Protein AF-R5ZB85-F1 (afdb_monomer_lite)

Foldseek 3Di:
DPPPDPKDKDFQVDWDPFDKWWKAFPDDAQQNRDIWIWGAGDRMDIPDQAAGMKIADPVPRDIDGGWDDDQADTDHRTGTPCVRGVSNVVSNVVNVVVVVVVVVVVVD

Radius of gyration: 15.52 Å; chains: 1; bounding box: 36×31×45 Å

pLDDT: mean 94.87, std 6.76, range [56.69, 98.69]

Secondary structure (DSSP, 8-state):
--SSSSS-EEE-SS--S-EEEEEEESS-SSSTT--EEEEE--SEEES---SSEEEE-TTT--EEEE-EEETTEEESS-EE-GGG-THHHHHHHHHHHHHHHHHHHH--

Structure (mmCIF, N/CA/C/O backbone):
data_AF-R5ZB85-F1
#
_entry.id   AF-R5ZB85-F1
#
loop_
_atom_site.group_PDB
_atom_site.id
_atom_site.type_symbol
_atom_site.label_atom_id
_atom_site.label_alt_id
_atom_site.label_comp_id
_atom_site.label_asym_id
_atom_site.label_entity_id
_atom_site.label_seq_id
_atom_site.pdbx_PDB_ins_code
_atom_site.Cartn_x
_atom_site.Cartn_y
_atom_site.Cartn_z
_atom_site.occupancy
_atom_site.B_iso_or_equiv
_atom_site.auth_seq_id
_atom_site.auth_comp_id
_atom_site.auth_asym_id
_atom_site.auth_atom_id
_atom_site.pdbx_PDB_model_num
ATOM 1 N N . MET A 1 1 ? -5.956 -17.137 -4.737 1.00 62.44 1 MET A N 1
ATOM 2 C CA . MET A 1 1 ? -4.560 -16.645 -4.654 1.00 62.44 1 MET A CA 1
ATOM 3 C C . MET A 1 1 ? -3.671 -17.590 -5.447 1.00 62.44 1 MET A C 1
ATOM 5 O O . MET A 1 1 ? -3.936 -18.781 -5.421 1.00 62.44 1 MET A O 1
ATOM 9 N N . VAL A 1 2 ? -2.656 -17.078 -6.148 1.00 87.50 2 VAL A N 1
ATOM 10 C CA . VAL A 1 2 ? -1.783 -17.863 -7.055 1.00 87.50 2 VAL A CA 1
ATOM 11 C C . VAL A 1 2 ? -0.654 -18.630 -6.342 1.00 87.50 2 VAL A C 1
ATOM 13 O O . VAL A 1 2 ? 0.200 -19.205 -7.002 1.00 87.50 2 VAL A O 1
ATOM 16 N N . GLY A 1 3 ? -0.621 -18.619 -5.004 1.00 91.06 3 GLY A N 1
ATOM 17 C CA . GLY A 1 3 ? 0.408 -19.297 -4.202 1.00 91.06 3 GLY A CA 1
ATOM 18 C C . GLY A 1 3 ? 1.726 -18.529 -4.028 1.00 91.06 3 GLY A C 1
ATOM 19 O O . GLY A 1 3 ? 2.674 -19.090 -3.498 1.00 91.06 3 GLY A O 1
ATOM 20 N N . ALA A 1 4 ? 1.796 -17.257 -4.442 1.00 92.25 4 ALA A N 1
ATOM 21 C CA . ALA A 1 4 ? 3.016 -16.443 -4.343 1.00 92.25 4 ALA A CA 1
ATOM 22 C C . ALA A 1 4 ? 3.373 -16.006 -2.907 1.00 92.25 4 ALA A C 1
ATOM 24 O O . ALA A 1 4 ? 4.538 -15.756 -2.616 1.00 92.25 4 ALA A O 1
ATOM 25 N N . ILE A 1 5 ? 2.383 -15.914 -2.013 1.00 93.81 5 ILE A N 1
ATOM 26 C CA . ILE A 1 5 ? 2.562 -15.575 -0.595 1.00 93.81 5 ILE A CA 1
ATOM 27 C C . ILE A 1 5 ? 2.089 -16.769 0.228 1.00 93.81 5 ILE A C 1
ATOM 29 O O . ILE A 1 5 ? 0.972 -17.252 0.029 1.00 93.81 5 ILE A O 1
ATOM 33 N N . HIS A 1 6 ? 2.921 -17.227 1.164 1.00 93.50 6 HIS A N 1
ATOM 34 C CA . HIS A 1 6 ? 2.523 -18.248 2.126 1.00 93.50 6 HIS A CA 1
ATOM 35 C C . HIS A 1 6 ? 1.589 -17.637 3.182 1.00 93.50 6 HIS A C 1
ATOM 37 O O . HIS A 1 6 ? 1.996 -16.751 3.938 1.00 93.50 6 HIS A O 1
ATOM 43 N N . GLY A 1 7 ? 0.335 -18.089 3.206 1.00 91.25 7 GLY A N 1
ATOM 44 C CA . GLY A 1 7 ? -0.700 -17.635 4.136 1.00 91.25 7 GLY A CA 1
ATOM 45 C C . GLY A 1 7 ? -2.108 -17.947 3.626 1.00 91.25 7 GLY A C 1
ATOM 46 O O . GLY A 1 7 ? -2.315 -18.141 2.424 1.00 91.25 7 GLY A O 1
ATOM 47 N N . GLY A 1 8 ? -3.076 -18.014 4.540 1.00 93.75 8 GLY A N 1
ATOM 48 C CA . GLY A 1 8 ? -4.492 -18.137 4.214 1.00 93.75 8 GLY A CA 1
ATOM 49 C C . GLY A 1 8 ? -5.172 -16.772 4.139 1.00 93.75 8 GLY A C 1
ATOM 50 O O . GLY A 1 8 ? -4.819 -15.861 4.883 1.00 93.75 8 GLY A O 1
ATOM 51 N N . CYS A 1 9 ? -6.178 -16.645 3.270 1.00 94.62 9 CYS A N 1
ATOM 52 C CA . CYS A 1 9 ? -7.141 -15.544 3.327 1.00 94.62 9 CYS A CA 1
ATOM 53 C C . CYS A 1 9 ? -8.505 -16.097 3.731 1.00 94.62 9 CYS A C 1
ATOM 55 O O . CYS A 1 9 ? -8.948 -17.108 3.182 1.00 94.62 9 CYS A O 1
ATOM 57 N N . HIS A 1 10 ? -9.193 -15.422 4.644 1.00 96.00 10 HIS A N 1
ATOM 58 C CA . HIS A 1 10 ? -10.475 -15.878 5.167 1.00 96.00 10 HIS A CA 1
ATOM 59 C C . HIS A 1 10 ? -11.456 -14.717 5.332 1.00 96.00 10 HIS A C 1
ATOM 61 O O . HIS A 1 10 ? -11.070 -13.581 5.606 1.00 96.00 10 HIS A O 1
ATOM 67 N N . ASN A 1 11 ? -12.746 -15.002 5.157 1.00 97.00 11 ASN A N 1
ATOM 68 C CA . ASN A 1 11 ? -13.808 -14.036 5.412 1.00 97.00 11 ASN A CA 1
ATOM 69 C C . ASN A 1 11 ? -14.029 -13.906 6.924 1.00 97.00 11 ASN A C 1
ATOM 71 O O . ASN A 1 11 ? -14.286 -14.900 7.598 1.00 97.00 11 ASN A O 1
ATOM 75 N N . THR A 1 12 ? -13.970 -12.687 7.453 1.00 97.19 12 THR A N 1
ATOM 76 C CA . THR A 1 12 ? -14.165 -12.413 8.885 1.00 97.19 12 THR A CA 1
ATOM 77 C C . THR A 1 12 ? -15.622 -12.116 9.258 1.00 97.19 12 THR A C 1
ATOM 79 O O . THR A 1 12 ? -15.940 -11.962 10.437 1.00 97.19 12 THR A O 1
ATOM 82 N N . GLY A 1 13 ? -16.516 -11.994 8.268 1.00 97.56 13 GLY A N 1
ATOM 83 C CA . GLY A 1 13 ? -17.933 -11.668 8.461 1.00 97.56 13 GLY A CA 1
ATOM 84 C C . GLY A 1 13 ? -18.214 -10.208 8.840 1.00 97.56 13 GLY A C 1
ATOM 85 O O . GLY A 1 13 ? -19.371 -9.845 9.039 1.00 97.56 13 GLY A O 1
ATOM 86 N N . LYS A 1 14 ? -17.186 -9.358 8.935 1.00 96.38 14 LYS A N 1
ATOM 87 C CA . LYS A 1 14 ? -17.298 -7.937 9.292 1.00 96.38 14 LYS A CA 1
ATOM 88 C C . LYS A 1 14 ? -16.202 -7.116 8.622 1.00 96.38 14 LYS A C 1
ATOM 90 O O . LYS A 1 14 ? -15.210 -7.661 8.157 1.00 96.38 14 LYS A O 1
ATOM 95 N N . LEU A 1 15 ? -16.351 -5.794 8.624 1.00 95.88 15 LEU A N 1
ATOM 96 C CA . LEU A 1 15 ? -15.285 -4.894 8.191 1.00 95.88 15 LEU A CA 1
ATOM 97 C C . LEU A 1 15 ? -14.059 -5.024 9.110 1.00 95.88 15 LEU A C 1
ATOM 99 O O . LEU A 1 15 ? -14.152 -4.813 10.323 1.00 95.88 15 LEU A O 1
ATOM 103 N N . VAL A 1 16 ? -12.906 -5.333 8.520 1.00 92.62 16 VAL A N 1
ATOM 104 C CA . VAL A 1 16 ? -11.585 -5.216 9.161 1.00 92.62 16 VAL A CA 1
ATOM 105 C C . VAL A 1 16 ? -10.945 -3.880 8.786 1.00 92.62 16 VAL A C 1
ATOM 107 O O . VAL A 1 16 ? -11.488 -3.190 7.932 1.00 92.62 16 VAL A O 1
ATOM 110 N N . ARG A 1 17 ? -9.840 -3.495 9.456 1.00 93.56 17 ARG A N 1
ATOM 111 C CA . ARG A 1 17 ? -8.954 -2.333 9.163 1.00 93.56 17 ARG A CA 1
ATOM 112 C C . ARG A 1 17 ? -9.615 -1.135 8.449 1.00 93.56 17 ARG A C 1
ATOM 114 O O . ARG A 1 17 ? -9.044 -0.501 7.578 1.00 93.56 17 ARG A O 1
ATOM 121 N N . PHE A 1 18 ? -10.827 -0.789 8.876 1.00 94.81 18 PHE A N 1
ATOM 122 C CA . PHE A 1 18 ? -11.737 -0.001 8.054 1.00 94.81 18 PHE A CA 1
ATOM 123 C C . PHE A 1 18 ? -11.417 1.489 8.095 1.00 94.81 18 PHE A C 1
ATOM 125 O O . PHE A 1 18 ? -11.306 2.083 9.181 1.00 94.81 18 PHE A O 1
ATOM 132 N N . GLY A 1 19 ? -11.379 2.117 6.923 1.00 96.69 19 GLY A N 1
ATOM 133 C CA . GLY A 1 19 ? -11.276 3.567 6.797 1.00 96.69 19 GLY A CA 1
ATOM 134 C C . GLY A 1 19 ? -10.177 4.023 5.848 1.00 96.69 19 GLY A C 1
ATOM 135 O O . GLY A 1 19 ? -9.510 3.229 5.193 1.00 96.69 19 GLY A O 1
ATOM 136 N N . TYR A 1 20 ? -9.992 5.340 5.825 1.00 98.19 20 TYR A N 1
ATOM 137 C CA . TYR A 1 20 ? -8.849 5.990 5.195 1.00 98.19 20 TYR A CA 1
ATOM 138 C C . TYR A 1 20 ? -7.607 5.879 6.081 1.00 98.19 20 TYR A C 1
ATOM 140 O O . TYR A 1 20 ? -7.706 5.990 7.308 1.00 98.19 20 TYR A O 1
ATOM 148 N N . VAL A 1 21 ? -6.446 5.708 5.454 1.00 98.50 21 VAL A N 1
ATOM 149 C CA . VAL A 1 21 ? -5.140 5.590 6.112 1.00 98.50 21 VAL A CA 1
ATOM 150 C C . VAL A 1 21 ? -4.059 6.347 5.344 1.00 98.50 21 VAL A C 1
ATOM 152 O O . VAL A 1 21 ? -4.158 6.561 4.135 1.00 98.50 21 VAL A O 1
ATOM 155 N N . ASN A 1 22 ? -3.014 6.739 6.064 1.00 98.56 22 ASN A N 1
ATOM 156 C CA . ASN A 1 22 ? -1.730 7.136 5.500 1.00 98.56 22 ASN A CA 1
ATOM 157 C C . ASN A 1 22 ? -0.801 5.922 5.539 1.00 98.56 22 ASN A C 1
ATOM 159 O O . ASN A 1 22 ? -0.710 5.281 6.582 1.00 98.56 22 ASN A O 1
ATOM 163 N N . VAL A 1 23 ? -0.129 5.618 4.434 1.00 98.56 23 VAL A N 1
ATOM 164 C CA . VAL A 1 23 ? 0.799 4.487 4.329 1.00 98.56 23 VAL A CA 1
ATOM 165 C C . VAL A 1 23 ? 2.209 5.006 4.081 1.00 98.56 23 VAL A C 1
ATOM 167 O O . VAL A 1 23 ? 2.403 5.892 3.245 1.00 98.56 23 VAL A O 1
ATOM 170 N N . THR A 1 24 ? 3.177 4.447 4.799 1.00 98.38 24 THR A N 1
ATOM 171 C CA . THR A 1 24 ? 4.614 4.691 4.621 1.00 98.38 24 THR A CA 1
ATOM 172 C C . THR A 1 24 ? 5.360 3.374 4.508 1.00 98.38 24 THR A C 1
ATOM 174 O O . THR A 1 24 ? 5.037 2.424 5.223 1.00 98.38 24 THR A O 1
ATOM 177 N N . GLU A 1 25 ? 6.382 3.335 3.662 1.00 97.81 25 GLU A N 1
ATOM 178 C CA . GLU A 1 25 ? 7.312 2.209 3.575 1.00 97.81 25 GLU A CA 1
ATOM 179 C C . GLU A 1 25 ? 8.289 2.200 4.760 1.00 97.81 25 GLU A C 1
ATOM 181 O O . GLU A 1 25 ? 8.648 3.257 5.285 1.00 97.81 25 GLU A O 1
ATOM 186 N N . GLN A 1 26 ? 8.732 1.010 5.170 1.00 95.94 26 GLN A N 1
ATOM 187 C CA . GLN A 1 26 ? 9.860 0.852 6.095 1.00 95.94 26 GLN A CA 1
ATOM 188 C C . GLN A 1 26 ? 11.200 0.958 5.358 1.00 95.94 26 GLN A C 1
ATOM 190 O O . GLN A 1 26 ? 12.120 1.602 5.861 1.00 95.94 26 GLN A O 1
ATOM 195 N N . GLU A 1 27 ? 11.284 0.386 4.155 1.00 95.25 27 GLU A N 1
ATOM 196 C CA . GLU A 1 27 ? 12.390 0.564 3.214 1.00 95.25 27 GLU A CA 1
ATOM 197 C C . GLU A 1 27 ? 11.855 1.223 1.942 1.00 95.25 27 GLU A C 1
ATOM 199 O O . GLU A 1 27 ? 10.852 0.803 1.384 1.00 95.25 27 GLU A O 1
ATOM 204 N N . SER A 1 28 ? 12.473 2.319 1.509 1.00 94.12 28 SER A N 1
ATOM 205 C CA . SER A 1 28 ? 11.912 3.125 0.424 1.00 94.12 28 SER A CA 1
ATOM 206 C C . SER A 1 28 ? 12.200 2.507 -0.940 1.00 94.12 28 SER A C 1
ATOM 208 O O . SER A 1 28 ? 13.336 2.594 -1.408 1.00 94.12 28 SER A O 1
ATOM 210 N N . HIS A 1 29 ? 11.158 2.062 -1.640 1.00 95.81 29 HIS A N 1
ATOM 211 C CA . HIS A 1 29 ? 11.244 1.652 -3.041 1.00 95.81 29 HIS A CA 1
ATOM 212 C C . HIS A 1 29 ? 10.285 2.473 -3.918 1.00 95.81 29 HIS A C 1
ATOM 214 O O . HIS A 1 29 ? 10.736 3.217 -4.787 1.00 95.81 29 HIS A O 1
ATOM 220 N N . PHE A 1 30 ? 8.977 2.419 -3.658 1.00 97.94 30 PHE A N 1
ATOM 221 C CA . PHE A 1 30 ? 7.938 3.066 -4.466 1.00 97.94 30 PHE A CA 1
ATOM 222 C C . PHE A 1 30 ? 7.657 4.510 -4.064 1.00 97.94 30 PHE A C 1
ATOM 224 O O . PHE A 1 30 ? 7.354 5.348 -4.914 1.00 97.94 30 PHE A O 1
ATOM 231 N N . LEU A 1 31 ? 7.665 4.815 -2.766 1.00 97.31 31 LEU A N 1
ATOM 232 C CA . LEU A 1 31 ? 7.088 6.064 -2.271 1.00 97.31 31 LEU A CA 1
ATOM 233 C C . LEU A 1 31 ? 8.094 7.207 -2.177 1.00 97.31 31 LEU A C 1
ATOM 235 O O . LEU A 1 31 ? 7.690 8.330 -1.865 1.00 97.31 31 LEU A O 1
ATOM 239 N N . SER A 1 32 ? 9.377 6.951 -2.453 1.00 93.50 32 SER A N 1
ATOM 240 C CA . SER A 1 32 ? 10.459 7.939 -2.332 1.00 93.50 32 SER A CA 1
ATOM 241 C C . SER A 1 32 ? 10.477 8.608 -0.948 1.00 93.50 32 SER A C 1
ATOM 243 O O . SER A 1 32 ? 10.513 9.835 -0.847 1.00 93.50 32 SER A O 1
ATOM 245 N N . GLN A 1 33 ? 10.383 7.801 0.116 1.00 88.25 33 GLN A N 1
ATOM 246 C CA . GLN A 1 33 ? 10.313 8.238 1.523 1.00 88.25 33 GLN A CA 1
ATOM 247 C C . GLN A 1 33 ? 9.130 9.171 1.863 1.00 88.25 33 GLN A C 1
ATOM 249 O O . GLN A 1 33 ? 9.180 9.923 2.838 1.00 88.25 33 GLN A O 1
ATOM 254 N N . LYS A 1 34 ? 8.048 9.147 1.075 1.00 93.12 34 LYS A N 1
ATOM 255 C CA . LYS A 1 34 ? 6.832 9.942 1.319 1.00 93.12 34 LYS A CA 1
ATOM 256 C C . LYS A 1 34 ? 5.647 9.063 1.708 1.00 93.12 34 LYS A C 1
ATOM 258 O O . LYS A 1 34 ? 5.640 7.854 1.522 1.00 93.12 34 LYS A O 1
ATOM 263 N N . VAL A 1 35 ? 4.609 9.706 2.231 1.00 98.00 35 VAL A N 1
ATOM 264 C CA . VAL A 1 35 ? 3.317 9.077 2.529 1.00 98.00 35 VAL A CA 1
ATOM 265 C C . VAL A 1 35 ? 2.502 8.920 1.244 1.00 98.00 35 VAL A C 1
ATOM 267 O O . VAL A 1 35 ? 2.478 9.831 0.418 1.00 98.00 35 VAL A O 1
ATOM 270 N N . ILE A 1 36 ? 1.752 7.824 1.115 1.00 98.62 36 ILE A N 1
ATOM 271 C CA . ILE A 1 36 ? 0.638 7.703 0.163 1.00 98.62 36 ILE A CA 1
ATOM 272 C C . ILE A 1 36 ? -0.688 7.536 0.914 1.00 98.62 36 ILE A C 1
ATOM 274 O O . ILE A 1 36 ? -0.768 6.834 1.923 1.00 98.62 36 ILE A O 1
ATOM 278 N N . ARG A 1 37 ? -1.748 8.207 0.450 1.00 98.69 37 ARG A N 1
ATOM 279 C CA . ARG A 1 37 ? -3.099 8.051 1.010 1.00 98.69 37 ARG A CA 1
ATOM 280 C C . ARG A 1 37 ? -3.735 6.784 0.457 1.00 98.69 37 ARG A C 1
ATOM 282 O O . ARG A 1 37 ? -3.645 6.522 -0.742 1.00 98.69 37 ARG A O 1
ATOM 289 N N . ALA A 1 38 ? -4.426 6.040 1.309 1.00 98.50 38 ALA A N 1
ATOM 290 C CA . ALA A 1 38 ? -5.113 4.814 0.927 1.00 98.50 38 ALA A CA 1
ATOM 291 C C . ALA A 1 38 ? -6.413 4.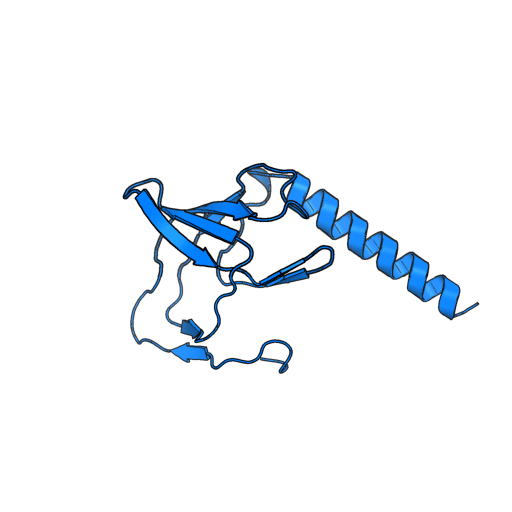609 1.719 1.00 98.50 38 ALA A C 1
ATOM 293 O O . ALA A 1 38 ? -6.753 5.400 2.605 1.00 98.50 38 ALA A O 1
ATOM 294 N N . HIS A 1 39 ? -7.146 3.546 1.396 1.00 97.88 39 HIS A N 1
ATOM 295 C CA . HIS A 1 39 ? -8.284 3.074 2.181 1.00 97.88 39 HIS A CA 1
ATOM 296 C C . HIS A 1 39 ? -8.411 1.545 2.162 1.00 97.88 39 HIS A C 1
ATOM 298 O O . HIS A 1 39 ? -8.006 0.887 1.208 1.00 97.88 39 HIS A O 1
ATOM 304 N N . GLU A 1 40 ? -8.998 0.981 3.214 1.00 96.94 40 GLU A N 1
ATOM 305 C CA . GLU A 1 40 ? -9.304 -0.449 3.338 1.00 96.94 40 GLU A CA 1
ATOM 306 C C . GLU A 1 40 ? -10.800 -0.608 3.653 1.00 96.94 40 GLU A C 1
ATOM 308 O O . GLU A 1 40 ? -11.252 -0.176 4.714 1.00 96.94 40 GLU A O 1
ATOM 313 N N . PHE A 1 41 ? -11.573 -1.214 2.737 1.00 95.69 41 PHE A N 1
ATOM 314 C CA . PHE A 1 41 ? -13.016 -1.488 2.877 1.00 95.69 41 PHE A CA 1
ATOM 315 C C . PHE A 1 41 ? -13.341 -2.951 2.521 1.00 95.69 41 PHE A C 1
ATOM 317 O O . PHE A 1 41 ? -14.009 -3.229 1.528 1.00 95.69 41 PHE A O 1
ATOM 324 N N . HIS A 1 42 ? -12.842 -3.910 3.303 1.00 94.69 42 HIS A N 1
ATOM 325 C CA . HIS A 1 42 ? -13.006 -5.339 3.008 1.00 94.69 42 HIS A CA 1
ATOM 326 C C . HIS A 1 42 ? -13.368 -6.166 4.244 1.00 94.69 42 HIS A C 1
ATOM 328 O O . HIS A 1 42 ? -13.179 -5.752 5.388 1.00 94.69 42 HIS A O 1
ATOM 334 N N . TYR A 1 43 ? -13.940 -7.344 3.977 1.00 96.75 43 TYR A N 1
ATOM 335 C CA . TYR A 1 43 ? -14.375 -8.312 4.991 1.00 96.75 43 TYR A CA 1
ATOM 336 C C . TYR A 1 43 ? -13.387 -9.472 5.140 1.00 96.75 43 TYR A C 1
ATOM 338 O O . TYR A 1 43 ? -13.467 -10.241 6.095 1.00 96.75 43 TYR A O 1
ATOM 346 N N . TYR A 1 44 ? -12.468 -9.615 4.186 1.00 95.75 44 TYR A N 1
ATOM 347 C CA . TYR A 1 44 ? -11.434 -10.637 4.213 1.00 95.75 44 TYR A CA 1
ATOM 348 C C . TYR A 1 44 ? -10.211 -10.147 4.977 1.00 95.75 44 TYR A C 1
ATOM 350 O O . TYR A 1 44 ? -9.863 -8.969 4.900 1.00 95.75 44 TYR A O 1
ATOM 358 N N . ASP A 1 45 ? -9.558 -11.064 5.676 1.00 95.75 45 ASP A N 1
ATOM 359 C CA . ASP A 1 45 ? -8.239 -10.865 6.267 1.00 95.75 45 ASP A CA 1
ATOM 360 C C . ASP A 1 45 ? -7.283 -11.957 5.763 1.00 95.75 45 ASP A C 1
ATOM 362 O O . ASP A 1 45 ? -7.705 -12.934 5.138 1.00 95.75 45 ASP A O 1
ATOM 366 N N . SER A 1 46 ? -5.989 -11.752 5.980 1.00 95.31 46 SER A N 1
ATOM 367 C CA . SER A 1 46 ? -4.915 -12.696 5.697 1.00 95.31 46 SER A CA 1
ATOM 368 C C . SER A 1 46 ? -4.150 -13.002 6.979 1.00 95.31 46 SER A C 1
ATOM 370 O O . SER A 1 46 ? -3.910 -12.107 7.788 1.00 95.31 46 SER A O 1
ATOM 372 N N . ASP A 1 47 ? -3.680 -14.237 7.124 1.00 94.69 47 ASP A N 1
ATOM 373 C CA . ASP A 1 47 ? -2.731 -14.603 8.188 1.00 94.69 47 ASP A CA 1
ATOM 374 C C . ASP A 1 47 ? -1.354 -13.956 7.955 1.00 94.69 47 ASP A C 1
ATOM 376 O O . ASP A 1 47 ? -0.508 -13.901 8.845 1.00 94.69 47 ASP A O 1
ATOM 380 N N . ASN A 1 48 ? -1.135 -13.446 6.740 1.00 96.44 48 ASN A N 1
ATOM 381 C CA . ASN A 1 48 ? 0.087 -12.796 6.308 1.00 96.44 48 ASN A CA 1
ATOM 382 C C . ASN A 1 48 ? -0.232 -11.543 5.471 1.00 96.44 48 ASN A C 1
ATOM 384 O O . ASN A 1 48 ? -0.297 -11.586 4.237 1.00 96.44 48 ASN A O 1
ATOM 388 N N . ASN A 1 49 ? -0.472 -10.417 6.148 1.00 96.31 49 ASN A N 1
ATOM 389 C CA . ASN A 1 49 ? -0.815 -9.131 5.519 1.00 96.31 49 ASN A CA 1
ATOM 390 C C . ASN A 1 49 ? 0.393 -8.348 4.987 1.00 96.31 49 ASN A C 1
ATOM 392 O O . ASN A 1 49 ? 0.196 -7.315 4.345 1.00 96.31 49 ASN A O 1
ATOM 396 N N . GLY A 1 50 ? 1.607 -8.836 5.247 1.00 97.19 50 GLY A N 1
ATOM 397 C CA . GLY A 1 50 ? 2.852 -8.165 4.908 1.00 97.19 50 GLY A CA 1
ATOM 398 C C . GLY A 1 50 ? 3.320 -7.202 5.992 1.00 97.19 50 GLY A C 1
ATOM 399 O O . GLY A 1 50 ? 2.554 -6.766 6.857 1.00 97.19 50 GLY A O 1
ATOM 400 N N . GLU A 1 51 ? 4.612 -6.908 5.946 1.00 97.94 51 GLU A N 1
ATOM 401 C CA . GLU A 1 51 ? 5.306 -6.111 6.949 1.00 97.94 51 GLU A CA 1
ATOM 402 C C . GLU A 1 51 ? 6.150 -4.988 6.354 1.00 97.94 51 GLU A C 1
ATOM 404 O O . GLU A 1 51 ? 6.862 -4.340 7.108 1.00 97.94 51 GLU A O 1
ATOM 409 N N . SER A 1 52 ? 6.085 -4.726 5.049 1.00 98.25 52 SER A N 1
ATOM 410 C CA . SER A 1 52 ? 6.951 -3.731 4.406 1.00 98.25 52 SER A CA 1
ATOM 411 C C . SER A 1 52 ? 6.477 -2.292 4.646 1.00 98.25 52 SER A C 1
ATOM 413 O O . SER A 1 52 ? 7.275 -1.361 4.618 1.00 98.25 52 SER A O 1
ATOM 415 N N . CYS A 1 53 ? 5.189 -2.084 4.943 1.00 98.38 53 CYS A N 1
ATOM 416 C CA . CYS A 1 53 ? 4.606 -0.762 5.177 1.00 98.38 53 CYS A CA 1
ATOM 417 C C . CYS A 1 53 ? 3.924 -0.643 6.549 1.00 98.38 53 CYS A C 1
ATOM 419 O O . CYS A 1 53 ? 3.394 -1.613 7.095 1.00 98.38 53 CYS A O 1
ATOM 421 N N . GLU A 1 54 ? 3.869 0.577 7.087 1.00 98.38 54 GLU A N 1
ATOM 422 C CA . GLU A 1 54 ? 3.008 0.945 8.216 1.00 98.38 54 GLU A CA 1
ATOM 423 C C . GLU A 1 54 ? 1.827 1.778 7.700 1.00 98.38 54 GLU A C 1
ATOM 425 O O . GLU A 1 54 ? 2.008 2.800 7.037 1.00 98.38 54 GLU A O 1
ATOM 430 N N . ALA A 1 55 ? 0.606 1.337 8.004 1.00 98.31 55 ALA A N 1
ATOM 431 C CA . ALA A 1 55 ? -0.608 2.107 7.781 1.00 98.31 55 ALA A CA 1
ATOM 432 C C . ALA A 1 55 ? -1.037 2.770 9.089 1.00 98.31 55 ALA A C 1
ATOM 434 O O . ALA A 1 55 ? -1.133 2.114 10.127 1.00 98.31 55 ALA A O 1
ATOM 435 N N . VAL A 1 56 ? -1.340 4.066 9.032 1.00 98.50 56 VAL A N 1
ATOM 436 C CA . VAL A 1 56 ? -1.774 4.872 10.175 1.00 98.50 56 VAL A CA 1
ATOM 437 C C . VAL A 1 56 ? -3.125 5.496 9.868 1.00 98.50 56 VAL A C 1
ATOM 439 O O . VAL A 1 56 ? -3.287 6.241 8.898 1.00 98.50 56 VAL A O 1
ATOM 442 N N . LYS A 1 57 ? -4.111 5.232 10.727 1.00 97.56 57 LYS A N 1
ATOM 443 C CA . LYS A 1 57 ? -5.426 5.861 10.643 1.00 97.56 57 LYS A CA 1
ATOM 444 C C . LYS A 1 57 ? -5.347 7.290 11.195 1.00 97.56 57 LYS A C 1
ATOM 446 O O . LYS A 1 57 ? -5.194 7.449 12.409 1.00 97.56 57 LYS A O 1
ATOM 451 N N . PRO A 1 58 ? -5.512 8.335 10.364 1.00 96.19 58 PRO A N 1
ATOM 452 C CA . PRO A 1 58 ? -5.261 9.717 10.776 1.00 96.19 58 PRO A CA 1
ATOM 453 C C . PRO A 1 58 ? -6.228 10.202 11.861 1.00 96.19 58 PRO A C 1
ATOM 455 O O . PRO A 1 58 ? -5.878 11.064 12.655 1.00 96.19 58 PRO A O 1
ATOM 458 N N . THR A 1 59 ? -7.435 9.635 11.929 1.00 95.12 59 THR A N 1
ATOM 459 C CA . THR A 1 59 ? -8.462 10.057 12.891 1.00 95.12 59 THR A CA 1
ATOM 460 C C . THR A 1 59 ? -8.261 9.487 14.293 1.00 95.12 59 THR A C 1
ATOM 462 O O . THR A 1 59 ? -8.779 10.045 15.250 1.00 95.12 59 THR A O 1
ATOM 465 N N . THR A 1 60 ? -7.578 8.346 14.427 1.00 96.06 60 THR A N 1
ATOM 466 C CA . THR A 1 60 ? -7.463 7.620 15.708 1.00 96.06 60 THR A CA 1
ATOM 467 C C . THR A 1 60 ? -6.025 7.331 16.126 1.00 96.06 60 THR A C 1
ATOM 469 O O . THR A 1 60 ? -5.813 6.805 17.210 1.00 96.06 60 THR A O 1
ATOM 472 N N . GLY A 1 61 ? -5.039 7.537 15.249 1.00 96.44 61 GLY A N 1
ATOM 473 C CA . GLY A 1 61 ? -3.636 7.167 15.481 1.00 96.44 61 GLY A CA 1
ATOM 474 C C . GLY A 1 61 ? -3.347 5.660 15.461 1.00 96.44 61 GLY A C 1
ATOM 475 O O . GLY A 1 61 ? -2.188 5.262 15.410 1.00 96.44 61 GLY A O 1
ATOM 476 N N . ARG A 1 62 ? -4.382 4.804 15.471 1.00 96.81 62 ARG A N 1
ATOM 477 C CA . ARG A 1 62 ? -4.242 3.349 15.310 1.00 96.81 62 ARG A CA 1
ATOM 478 C C . ARG A 1 62 ? -3.405 3.023 14.073 1.00 96.81 62 ARG A C 1
ATOM 480 O O . ARG A 1 62 ? -3.676 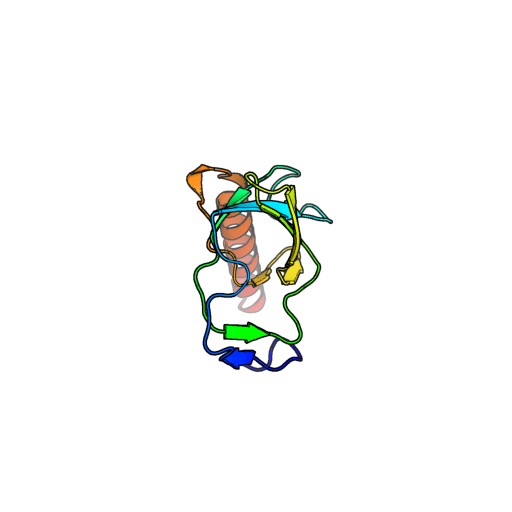3.549 12.994 1.00 96.81 62 ARG A O 1
ATOM 487 N N . LYS A 1 63 ? -2.458 2.105 14.247 1.00 97.19 63 LYS A N 1
ATOM 488 C CA . LYS A 1 63 ? -1.519 1.686 13.213 1.00 97.19 63 LYS A CA 1
ATOM 489 C C . LYS A 1 63 ? -1.368 0.175 13.133 1.00 9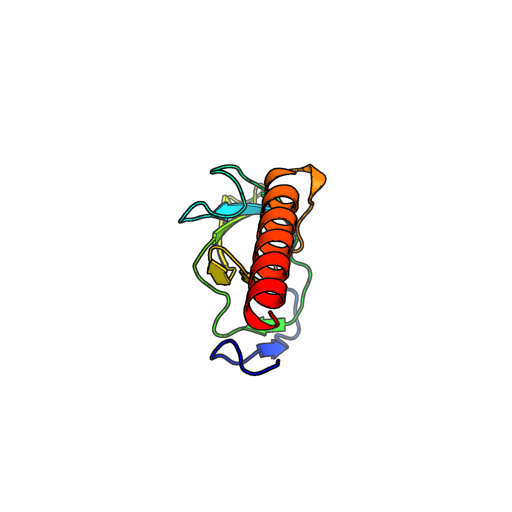7.19 63 LYS A C 1
ATOM 491 O O . LYS A 1 63 ? -1.649 -0.524 14.109 1.00 97.19 63 LYS A O 1
ATOM 496 N N . TRP A 1 64 ? -0.965 -0.314 11.970 1.00 97.19 64 TRP A N 1
ATOM 497 C CA . TRP A 1 64 ? -0.679 -1.724 11.721 1.00 97.19 64 TRP A CA 1
ATOM 498 C C . TRP A 1 64 ? 0.333 -1.869 10.588 1.00 97.19 64 TRP A C 1
ATOM 500 O O . TRP A 1 64 ? 0.437 -1.008 9.713 1.00 97.19 64 TRP A O 1
ATOM 510 N N . LYS A 1 65 ? 1.054 -2.989 10.607 1.00 97.81 65 LYS A N 1
ATOM 511 C CA . LYS A 1 65 ? 1.872 -3.426 9.480 1.00 97.81 65 LYS A CA 1
ATOM 512 C C . LYS A 1 65 ? 0.980 -3.963 8.362 1.00 97.81 65 LYS A C 1
ATOM 514 O O . LYS A 1 65 ? -0.061 -4.569 8.631 1.00 97.81 65 LYS A O 1
ATOM 519 N N . CYS A 1 66 ? 1.366 -3.700 7.124 1.00 97.81 66 CYS A N 1
ATOM 520 C CA . CYS A 1 66 ? 0.671 -4.171 5.936 1.00 97.81 66 CYS A CA 1
ATOM 521 C C . CYS A 1 66 ? 1.614 -4.189 4.735 1.00 97.81 66 CYS A C 1
ATOM 523 O O . CYS A 1 66 ? 2.703 -3.622 4.792 1.00 97.81 66 CYS A O 1
ATOM 525 N N . ILE A 1 67 ? 1.118 -4.768 3.641 1.00 98.00 67 ILE A N 1
ATOM 526 C CA . ILE A 1 67 ? 1.731 -4.803 2.315 1.00 98.00 67 ILE A CA 1
ATOM 527 C C . ILE A 1 67 ? 3.018 -5.638 2.293 1.00 98.00 67 ILE A C 1
ATOM 529 O O . ILE A 1 67 ? 3.931 -5.489 3.102 1.00 98.00 67 ILE A O 1
ATOM 533 N N . HIS A 1 68 ? 3.074 -6.547 1.329 1.00 97.81 68 HIS A N 1
ATOM 534 C CA . HIS A 1 68 ? 4.306 -7.168 0.868 1.00 97.81 68 HIS A CA 1
ATOM 535 C C . HIS A 1 68 ? 4.856 -6.293 -0.242 1.00 97.81 68 HIS A C 1
ATOM 537 O O . HIS A 1 68 ? 4.196 -6.111 -1.266 1.00 97.81 68 HIS A O 1
ATOM 543 N N . GLU A 1 69 ? 6.036 -5.736 -0.034 1.00 97.12 69 GLU A N 1
ATOM 544 C CA . GLU A 1 69 ? 6.655 -4.813 -0.978 1.00 97.12 69 GLU A CA 1
ATOM 545 C C . GLU A 1 69 ? 8.165 -5.063 -1.061 1.00 97.12 69 GLU A C 1
ATOM 547 O O . GLU A 1 69 ? 8.782 -5.545 -0.106 1.00 97.12 69 GLU A O 1
ATOM 552 N N . ASN A 1 70 ? 8.688 -4.849 -2.266 1.00 95.50 70 ASN A N 1
ATOM 553 C CA . ASN A 1 70 ? 10.098 -4.817 -2.653 1.00 95.50 70 ASN A CA 1
ATOM 554 C C . ASN A 1 70 ? 10.171 -4.070 -3.997 1.00 95.50 70 ASN A C 1
ATOM 556 O O . ASN A 1 70 ? 9.139 -3.825 -4.613 1.00 95.50 70 ASN A O 1
ATOM 560 N N . GLU A 1 71 ? 11.360 -3.833 -4.546 1.00 95.38 71 GLU A N 1
ATOM 561 C CA . GLU A 1 71 ? 11.612 -3.072 -5.774 1.00 95.38 71 GLU A CA 1
ATOM 562 C C . GLU A 1 71 ? 10.590 -3.275 -6.902 1.00 95.38 71 GLU A C 1
ATOM 564 O O . GLU A 1 71 ? 10.202 -2.300 -7.533 1.00 95.38 71 GLU A O 1
ATOM 569 N N . ASN A 1 72 ? 10.143 -4.502 -7.182 1.00 95.69 72 ASN A N 1
ATOM 570 C CA . ASN A 1 72 ? 9.293 -4.819 -8.333 1.00 95.69 72 ASN A CA 1
ATOM 571 C C . ASN A 1 72 ? 7.878 -5.314 -7.988 1.00 95.69 72 ASN A C 1
ATOM 573 O O . ASN A 1 72 ? 7.155 -5.739 -8.896 1.00 95.69 72 ASN A O 1
ATOM 577 N N . PHE A 1 73 ? 7.458 -5.271 -6.721 1.00 96.50 73 PHE A N 1
ATOM 578 C CA . PHE A 1 73 ? 6.102 -5.659 -6.341 1.00 96.50 73 PHE A CA 1
ATOM 579 C C . PHE A 1 73 ? 5.536 -4.853 -5.174 1.00 96.50 73 PHE A C 1
ATOM 581 O O . PHE A 1 73 ? 6.247 -4.427 -4.276 1.00 96.50 73 PHE A O 1
ATOM 588 N N . TRP A 1 74 ? 4.210 -4.704 -5.177 1.00 97.69 74 TRP A N 1
ATOM 589 C CA . TRP A 1 74 ? 3.435 -4.096 -4.100 1.00 97.69 74 TRP A CA 1
ATOM 590 C C . TRP A 1 74 ? 2.112 -4.845 -3.959 1.00 97.69 74 TRP A C 1
ATOM 592 O O . TRP A 1 74 ? 1.219 -4.708 -4.801 1.00 97.69 74 TRP A O 1
ATOM 602 N N . TRP A 1 75 ? 1.973 -5.663 -2.919 1.00 96.88 75 TRP A N 1
ATOM 603 C CA . TRP A 1 75 ? 0.824 -6.549 -2.726 1.00 96.88 75 TRP A CA 1
ATOM 604 C C . TRP A 1 75 ? 0.220 -6.370 -1.337 1.00 96.88 75 TRP A C 1
ATOM 606 O O . TRP A 1 75 ? 0.819 -6.728 -0.328 1.00 96.88 75 TRP A O 1
ATOM 616 N N . GLY A 1 76 ? -1.005 -5.865 -1.268 1.00 96.06 76 GLY A N 1
ATOM 617 C CA . GLY A 1 76 ? -1.713 -5.712 -0.004 1.00 96.06 76 GLY A CA 1
ATOM 618 C C . GLY A 1 76 ? -3.148 -5.252 -0.199 1.00 96.06 76 GLY A C 1
ATOM 619 O O . GLY A 1 76 ? -3.574 -4.945 -1.310 1.00 96.06 76 GLY A O 1
ATOM 620 N N . TYR A 1 77 ? -3.888 -5.208 0.904 1.00 96.81 77 TYR A N 1
ATOM 621 C CA . TYR A 1 77 ? -5.271 -4.738 0.934 1.00 96.81 77 TYR A CA 1
ATOM 622 C C . TYR A 1 77 ? -5.477 -3.217 0.777 1.00 96.81 77 TYR A C 1
ATOM 624 O O . TYR A 1 77 ? -6.534 -2.837 0.259 1.00 96.81 77 TYR A O 1
ATOM 632 N N . PRO A 1 78 ? -4.550 -2.326 1.198 1.00 97.56 78 PRO A N 1
ATOM 633 C CA . PRO A 1 78 ? -4.754 -0.889 1.043 1.00 97.56 78 PRO A CA 1
ATOM 634 C C . PRO A 1 78 ? -4.954 -0.471 -0.419 1.00 97.56 78 PRO A C 1
ATOM 636 O O . PRO A 1 78 ? -4.085 -0.661 -1.267 1.00 97.56 78 PRO A O 1
ATOM 639 N N . HIS A 1 79 ? -6.095 0.152 -0.705 1.00 97.75 79 HIS A N 1
ATOM 640 C CA . HIS A 1 79 ? -6.413 0.733 -2.005 1.00 97.75 79 HIS A CA 1
ATOM 641 C C . HIS A 1 79 ? -5.818 2.137 -2.082 1.00 97.75 79 HIS A C 1
ATOM 643 O O . HIS A 1 79 ? -6.239 3.043 -1.358 1.00 97.75 79 HIS A O 1
ATOM 649 N N . LEU A 1 80 ? -4.820 2.314 -2.944 1.00 98.31 80 LEU A N 1
ATOM 650 C CA . LEU A 1 80 ? -4.022 3.534 -3.023 1.00 98.31 80 LEU A CA 1
ATOM 651 C C . LEU A 1 80 ? -4.741 4.648 -3.794 1.00 98.31 80 LEU A C 1
ATOM 653 O O . LEU A 1 80 ? -5.321 4.424 -4.855 1.00 98.31 80 LEU A O 1
ATOM 657 N N . TYR A 1 81 ? -4.631 5.881 -3.302 1.00 98.31 81 TYR A N 1
ATOM 658 C CA . TYR A 1 81 ? -5.002 7.084 -4.041 1.00 98.31 81 TYR A CA 1
ATOM 659 C C . TYR A 1 81 ? -3.757 7.671 -4.715 1.00 98.31 81 TYR A C 1
ATOM 661 O O . TYR A 1 81 ? -3.069 8.524 -4.147 1.00 98.31 81 TYR A O 1
ATOM 669 N N . TYR A 1 82 ? -3.464 7.211 -5.933 1.00 98.06 82 TYR A N 1
ATOM 670 C CA . TYR A 1 82 ? -2.237 7.555 -6.665 1.00 98.06 82 TYR A CA 1
ATOM 671 C C . TYR A 1 82 ? -1.907 9.055 -6.748 1.00 98.06 82 TYR A C 1
ATOM 673 O O . TYR A 1 82 ? -0.742 9.396 -6.547 1.00 98.06 82 TYR A O 1
ATOM 681 N N . PRO A 1 83 ? -2.868 9.984 -6.944 1.00 98.12 83 PRO A N 1
ATOM 682 C CA . PRO A 1 83 ? -2.547 11.411 -6.986 1.00 98.12 83 PRO A CA 1
ATOM 683 C C . PRO A 1 83 ? -1.954 11.971 -5.685 1.00 98.12 83 PRO A C 1
ATOM 685 O O . PRO A 1 83 ? -1.348 13.037 -5.714 1.00 98.12 83 PRO A O 1
ATOM 688 N N . SER A 1 84 ? -2.112 11.291 -4.541 1.00 98.31 84 SER A N 1
ATOM 689 C CA . SER A 1 84 ? -1.464 11.726 -3.292 1.00 98.31 84 SER A CA 1
ATOM 690 C C . SER A 1 84 ? 0.041 11.482 -3.255 1.00 98.31 84 SER A C 1
ATOM 692 O O . SER A 1 84 ? 0.723 12.153 -2.484 1.00 98.31 84 SER A O 1
ATOM 694 N N . ASN A 1 85 ? 0.552 10.557 -4.072 1.00 98.31 85 ASN A N 1
ATOM 695 C CA . ASN A 1 85 ? 1.981 10.347 -4.246 1.00 98.31 85 ASN A CA 1
ATOM 696 C C . ASN A 1 85 ? 2.280 9.768 -5.646 1.00 98.31 85 ASN A C 1
ATOM 698 O O . ASN A 1 85 ? 2.330 8.545 -5.808 1.00 98.31 85 ASN A O 1
ATOM 702 N N . PRO A 1 86 ? 2.493 10.630 -6.661 1.00 97.81 86 PRO A N 1
ATOM 703 C CA . PRO A 1 86 ? 2.804 10.199 -8.026 1.00 97.81 86 PRO A CA 1
ATOM 704 C C . PRO A 1 86 ? 4.064 9.330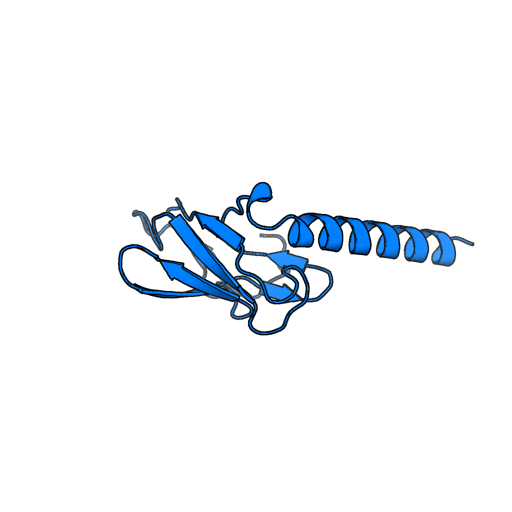 -8.154 1.00 97.81 86 PRO A C 1
ATOM 706 O O . PRO A 1 86 ? 4.134 8.529 -9.086 1.00 97.81 86 PRO A O 1
ATOM 709 N N . ALA A 1 87 ? 5.003 9.415 -7.198 1.00 98.06 87 ALA A N 1
ATOM 710 C CA . ALA A 1 87 ? 6.229 8.612 -7.190 1.00 98.06 87 ALA A CA 1
ATOM 711 C C . ALA A 1 87 ? 5.937 7.105 -7.262 1.00 98.06 87 ALA A C 1
ATOM 713 O O . ALA A 1 87 ? 6.647 6.375 -7.947 1.00 98.06 87 ALA A O 1
ATOM 714 N N . PHE A 1 88 ? 4.829 6.660 -6.654 1.00 98.38 88 PHE A N 1
ATOM 715 C CA . PHE A 1 88 ? 4.388 5.269 -6.736 1.00 98.38 88 PHE A CA 1
ATOM 716 C C . PHE A 1 88 ? 4.201 4.813 -8.192 1.00 98.38 88 PHE A C 1
ATOM 718 O O . PHE A 1 88 ? 4.695 3.764 -8.604 1.00 98.38 88 PHE A O 1
ATOM 725 N N . VAL A 1 89 ? 3.474 5.610 -8.983 1.00 97.81 89 VAL A N 1
ATOM 726 C CA . VAL A 1 89 ? 3.152 5.283 -10.380 1.00 97.81 89 VAL A CA 1
ATOM 727 C C . VAL A 1 89 ? 4.395 5.406 -11.256 1.00 97.81 89 VAL A C 1
ATOM 729 O O . VAL A 1 89 ? 4.613 4.573 -12.136 1.00 97.81 89 VAL A O 1
ATOM 732 N N . GLU A 1 90 ? 5.227 6.416 -11.002 1.00 97.94 90 GLU A N 1
ATOM 733 C CA . GLU A 1 90 ? 6.498 6.612 -11.700 1.00 97.94 90 GLU A CA 1
ATOM 734 C C . GLU A 1 90 ? 7.436 5.413 -11.511 1.00 97.94 90 GLU A C 1
ATOM 736 O O . GLU A 1 90 ? 7.951 4.884 -12.502 1.00 97.94 90 GLU A O 1
ATOM 741 N N . HIS A 1 91 ? 7.595 4.938 -10.271 1.00 97.94 91 HIS A N 1
ATOM 742 C CA . HIS A 1 91 ? 8.400 3.760 -9.946 1.00 97.94 91 HIS A CA 1
ATOM 743 C C . HIS A 1 91 ? 7.843 2.497 -10.602 1.00 97.94 91 HIS A C 1
ATOM 745 O O . HIS A 1 91 ? 8.563 1.814 -11.331 1.00 97.94 91 HIS A O 1
ATOM 751 N N . PHE A 1 92 ? 6.539 2.235 -10.451 1.00 97.94 92 PHE A N 1
ATOM 752 C CA . PHE A 1 92 ? 5.881 1.072 -11.054 1.00 97.94 92 PHE A CA 1
ATOM 753 C C . PHE A 1 92 ? 6.086 1.006 -12.578 1.00 97.94 92 PHE A C 1
ATOM 755 O O . PHE A 1 92 ? 6.473 -0.029 -13.127 1.00 97.94 92 PHE A O 1
ATOM 762 N N . ILE A 1 93 ? 5.878 2.126 -13.280 1.00 97.94 93 ILE A N 1
ATOM 763 C CA . ILE A 1 93 ? 6.109 2.213 -14.730 1.00 97.94 93 ILE A CA 1
ATOM 764 C C . ILE A 1 93 ? 7.601 2.057 -15.058 1.00 97.94 93 ILE A C 1
ATOM 766 O O . ILE A 1 93 ? 7.952 1.447 -16.074 1.00 97.94 93 ILE A O 1
ATOM 770 N N . GLY A 1 94 ? 8.485 2.611 -14.226 1.00 97.81 94 GLY A N 1
ATOM 771 C CA . GLY A 1 94 ? 9.933 2.457 -14.339 1.00 97.81 94 GLY A CA 1
ATOM 772 C C . GLY A 1 94 ? 10.359 0.989 -14.322 1.00 97.81 94 GLY A C 1
ATOM 773 O O . GLY A 1 94 ? 11.060 0.543 -15.237 1.00 97.81 94 GLY A O 1
ATOM 774 N N . GLU A 1 95 ? 9.877 0.220 -13.349 1.00 97.56 95 GLU A N 1
ATOM 775 C CA . GLU A 1 95 ? 10.167 -1.211 -13.225 1.00 97.56 95 GLU A CA 1
ATOM 776 C C . GLU A 1 95 ? 9.562 -2.039 -14.357 1.00 97.56 95 GLU A C 1
ATOM 778 O O . GLU A 1 95 ? 10.251 -2.882 -14.939 1.00 97.56 95 GLU A O 1
ATOM 783 N N . ALA A 1 96 ? 8.331 -1.738 -14.780 1.00 97.06 96 ALA A N 1
ATOM 784 C CA . ALA A 1 96 ? 7.724 -2.392 -15.938 1.00 97.06 96 ALA A CA 1
ATOM 785 C C . ALA A 1 96 ? 8.565 -2.196 -17.218 1.00 97.06 96 ALA A C 1
AT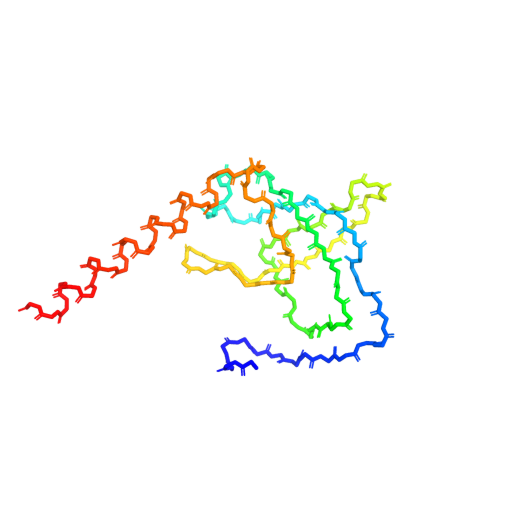OM 787 O O . ALA A 1 96 ? 8.818 -3.143 -17.971 1.00 97.06 96 ALA A O 1
ATOM 788 N N . LYS A 1 97 ? 9.083 -0.979 -17.448 1.00 97.19 97 LYS A N 1
ATOM 789 C CA . LYS A 1 97 ? 9.988 -0.682 -18.574 1.00 97.19 97 LYS A CA 1
ATOM 790 C C . LYS A 1 97 ? 11.322 -1.422 -18.456 1.00 97.19 97 LYS A C 1
ATOM 792 O O . LYS A 1 97 ? 11.842 -1.902 -19.467 1.00 97.19 97 LYS A O 1
ATOM 797 N N . LYS A 1 98 ? 11.901 -1.512 -17.253 1.00 96.25 98 LYS A N 1
ATOM 798 C CA . LYS A 1 98 ? 13.143 -2.270 -17.012 1.00 96.25 98 LYS A CA 1
ATOM 799 C C . LYS A 1 98 ? 12.943 -3.7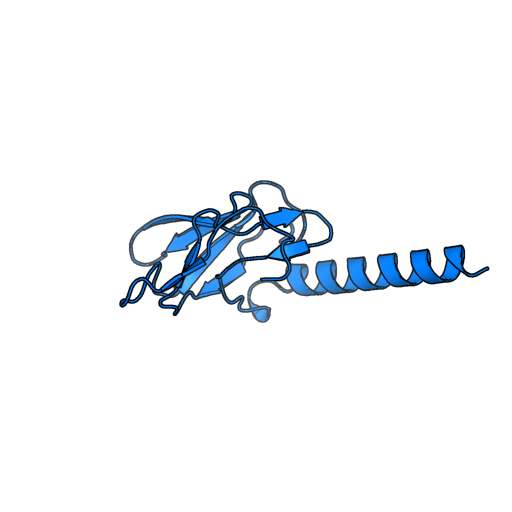57 -17.296 1.00 96.25 98 LYS A C 1
ATOM 801 O O . LYS A 1 98 ? 13.797 -4.355 -17.952 1.00 96.25 98 LYS A O 1
ATOM 806 N N . TRP A 1 99 ? 11.824 -4.331 -16.853 1.00 95.69 99 TRP A N 1
ATOM 807 C CA . TRP A 1 99 ? 11.470 -5.724 -17.116 1.00 95.69 99 TRP A CA 1
ATOM 808 C C . TRP A 1 99 ? 11.356 -5.996 -18.617 1.00 95.69 99 TRP A C 1
ATOM 810 O O . TRP A 1 99 ? 12.019 -6.903 -19.119 1.00 95.69 99 TRP A O 1
ATOM 820 N N . LYS A 1 100 ? 10.644 -5.137 -19.360 1.00 94.56 100 LYS A N 1
ATOM 821 C CA . LYS A 1 100 ? 10.505 -5.278 -20.816 1.00 94.56 100 LYS A CA 1
ATOM 822 C C . LYS A 1 100 ? 11.857 -5.296 -21.539 1.00 94.56 100 LYS A C 1
ATOM 824 O O . LYS A 1 100 ? 12.128 -6.187 -22.336 1.00 94.56 100 LYS A O 1
ATOM 829 N N . LYS A 1 101 ? 12.761 -4.375 -21.183 1.00 94.06 101 LYS A N 1
ATOM 830 C CA . LYS A 1 101 ? 14.126 -4.338 -21.740 1.00 94.06 101 LYS A CA 1
ATOM 831 C C . LYS A 1 101 ? 14.948 -5.591 -21.420 1.00 94.06 101 LYS A C 1
ATOM 833 O O . LYS A 1 101 ? 15.836 -5.933 -22.194 1.00 94.06 101 LYS A O 1
ATOM 838 N N . ARG A 1 102 ? 14.740 -6.228 -20.259 1.00 91.94 102 ARG A N 1
ATOM 839 C CA . ARG A 1 102 ? 15.413 -7.493 -19.900 1.00 91.94 102 ARG A CA 1
ATOM 840 C C . ARG A 1 102 ? 14.889 -8.638 -20.760 1.00 91.94 102 ARG A C 1
ATOM 842 O O . ARG A 1 102 ? 15.692 -9.389 -21.297 1.00 91.94 102 ARG A O 1
ATOM 849 N N . GLU A 1 103 ? 13.571 -8.721 -20.919 1.00 89.12 103 GLU A N 1
ATOM 850 C CA . GLU A 1 103 ? 12.914 -9.733 -21.747 1.00 89.12 103 GLU A CA 1
ATOM 851 C C . GLU A 1 103 ? 13.411 -9.684 -23.200 1.00 89.12 103 GLU A C 1
ATOM 853 O O . GLU A 1 103 ? 13.754 -10.719 -23.766 1.00 89.12 103 GLU A O 1
ATOM 858 N N . ASP A 1 104 ? 13.515 -8.485 -23.779 1.00 86.12 104 ASP A N 1
ATOM 859 C CA . ASP A 1 104 ? 13.959 -8.312 -25.165 1.00 86.12 104 ASP A CA 1
ATOM 860 C C . ASP A 1 104 ? 15.431 -8.727 -25.362 1.00 86.12 104 ASP A C 1
ATOM 862 O O . ASP A 1 104 ? 15.762 -9.316 -26.386 1.00 86.12 104 ASP A O 1
ATOM 866 N N . ARG A 1 105 ? 16.303 -8.508 -24.362 1.00 77.19 105 ARG A N 1
ATOM 867 C CA . ARG A 1 105 ? 17.706 -8.974 -24.397 1.00 77.19 105 ARG A CA 1
ATOM 868 C C . ARG A 1 105 ? 17.856 -10.487 -24.268 1.00 77.19 105 ARG A C 1
ATOM 870 O O . ARG A 1 105 ? 18.824 -11.035 -24.766 1.00 77.19 105 ARG A O 1
ATOM 877 N N . CYS A 1 106 ? 16.950 -11.163 -23.566 1.00 69.94 106 CYS A N 1
ATOM 878 C CA . CYS A 1 106 ? 16.987 -12.625 -23.447 1.00 69.94 106 CYS A CA 1
ATOM 879 C C . CYS A 1 106 ? 16.492 -13.337 -24.715 1.00 69.94 106 CYS A C 1
ATOM 881 O O . CYS A 1 106 ? 16.655 -14.549 -24.825 1.00 69.94 106 CYS A O 1
ATOM 883 N N . LYS A 1 107 ? 15.853 -12.607 -25.638 1.00 68.88 107 LYS A N 1
ATOM 884 C CA . LYS A 1 107 ? 15.326 -13.129 -26.908 1.00 68.88 107 LYS A CA 1
ATOM 885 C C . LYS A 1 107 ? 16.244 -12.869 -28.111 1.00 68.88 107 LYS A C 1
ATOM 887 O O . LYS A 1 107 ? 15.955 -13.400 -29.181 1.00 68.88 107 LYS A O 1
ATOM 892 N N . SER A 1 108 ? 17.287 -12.051 -27.949 1.00 56.69 108 SER A N 1
ATOM 893 C CA . SER A 1 108 ? 18.324 -11.756 -28.953 1.00 56.69 108 SER A CA 1
ATOM 894 C C . SER A 1 108 ? 19.544 -12.641 -28.760 1.00 56.69 108 SER A C 1
ATOM 896 O O . SER A 1 108 ? 20.059 -13.152 -29.772 1.00 56.69 108 SER A O 1
#

Sequence (108 aa):
MVGAIHGGCHNTGKLVRFGYVNVTEQESHFLSQKVIRAHEFHYYDSDNNGESCEAVKPTTGRKWKCIHENENFWWGYPHLYYPSNPAFVEHFIGEAKKWKKREDRCKS